Protein AF-A0A1N7MML9-F1 (afdb_monomer_lite)

Organism: NCBI:txid633194

Secondary structure (DSSP, 8-state):
--PPPPHHHHHHHHHHHHHHT-S-EEEEEEEEETTEEEEEEEETTTTEEEEEEE-TTS-BPPPEE-S-----

Foldseek 3Di:
DPDDQDLQQVQLQVLCCVVVVANAKDWPDWDQDPQAIWTWIQGDPVGFTWIWGGHPVSDIDHIDTPNDPPDD

Radius of gyration: 11.89 Å; chains: 1; bounding box: 22×28×34 Å

Structure (mmCIF, N/CA/C/O backbone):
data_AF-A0A1N7MML9-F1
#
_entry.id   AF-A0A1N7MML9-F1
#
loop_
_atom_site.group_PDB
_atom_site.id
_atom_site.type_symbol
_atom_site.label_atom_id
_atom_site.label_alt_id
_atom_site.label_comp_id
_atom_site.label_asym_id
_atom_site.label_entity_id
_atom_site.label_seq_id
_atom_site.pdbx_PDB_ins_code
_atom_site.Cartn_x
_atom_site.Cartn_y
_atom_site.Cartn_z
_atom_site.occupancy
_atom_site.B_iso_or_equiv
_atom_site.auth_seq_id
_atom_site.auth_comp_id
_atom_site.auth_asym_id
_atom_site.auth_atom_id
_atom_site.pdbx_PDB_model_num
ATOM 1 N N . MET A 1 1 ? -12.323 -5.151 -17.479 1.00 39.22 1 MET A N 1
ATOM 2 C CA . MET A 1 1 ? -11.169 -6.028 -17.197 1.00 39.22 1 MET A CA 1
ATOM 3 C C . MET A 1 1 ? -10.655 -5.604 -15.837 1.00 39.22 1 MET A C 1
ATOM 5 O O . MET A 1 1 ? -10.261 -4.454 -15.719 1.00 39.22 1 MET A O 1
ATOM 9 N N . GLY A 1 2 ? -10.819 -6.433 -14.802 1.00 47.84 2 GLY A N 1
ATOM 10 C CA . GLY A 1 2 ? -10.373 -6.081 -13.451 1.00 47.84 2 GLY A CA 1
ATOM 11 C C . GLY A 1 2 ? -8.857 -5.983 -13.459 1.00 47.84 2 GLY A C 1
ATOM 12 O O . GLY A 1 2 ? -8.194 -7.001 -13.645 1.00 47.84 2 GLY A O 1
ATOM 13 N N . ALA A 1 3 ? -8.331 -4.762 -13.386 1.00 56.72 3 ALA A N 1
ATOM 14 C CA . ALA A 1 3 ? -6.900 -4.538 -13.320 1.00 56.72 3 ALA A CA 1
ATOM 15 C C . ALA A 1 3 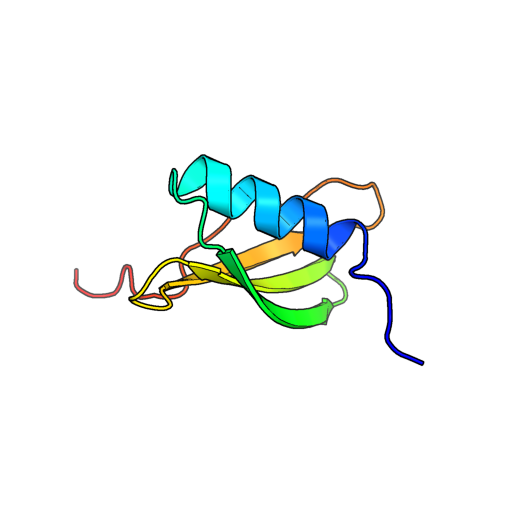? -6.385 -5.255 -12.070 1.00 56.72 3 ALA A C 1
ATOM 17 O O . ALA A 1 3 ? -6.875 -5.020 -10.967 1.00 56.72 3 ALA A O 1
ATOM 18 N N . MET A 1 4 ? -5.451 -6.185 -12.264 1.00 60.12 4 MET A N 1
ATOM 19 C CA . MET A 1 4 ? -4.607 -6.658 -11.172 1.00 60.12 4 MET A CA 1
ATOM 20 C C . MET A 1 4 ? -4.041 -5.413 -10.479 1.00 60.12 4 MET A C 1
ATOM 22 O O . MET A 1 4 ? -3.655 -4.493 -11.210 1.00 60.12 4 MET A O 1
ATOM 26 N N . PRO A 1 5 ? -4.017 -5.354 -9.134 1.00 63.16 5 PRO A N 1
ATOM 27 C CA . PRO A 1 5 ? -3.459 -4.205 -8.446 1.00 63.16 5 PRO A CA 1
ATOM 28 C C . PRO A 1 5 ? -2.050 -3.977 -8.975 1.00 63.16 5 PRO A C 1
ATOM 30 O O . PRO A 1 5 ? -1.251 -4.916 -9.074 1.00 63.16 5 PRO A O 1
ATOM 33 N N . SER A 1 6 ? -1.796 -2.756 -9.415 1.00 79.31 6 SER A N 1
ATOM 34 C CA . SER A 1 6 ? -0.544 -2.402 -10.045 1.00 79.31 6 SER A CA 1
ATOM 35 C C . SER A 1 6 ? 0.584 -2.484 -9.009 1.00 79.31 6 SER A C 1
ATOM 37 O O . SER A 1 6 ? 0.342 -2.488 -7.795 1.00 79.31 6 SER A O 1
ATOM 39 N N . ALA A 1 7 ? 1.833 -2.606 -9.463 1.00 80.88 7 ALA A N 1
ATOM 40 C CA . ALA A 1 7 ? 2.973 -2.726 -8.550 1.00 80.88 7 ALA A CA 1
ATOM 41 C C . ALA A 1 7 ? 3.021 -1.542 -7.561 1.00 80.88 7 ALA A C 1
ATOM 43 O O . ALA A 1 7 ? 3.345 -1.703 -6.387 1.00 80.88 7 ALA A O 1
ATOM 44 N N . GLU A 1 8 ? 2.602 -0.370 -8.030 1.00 82.19 8 GLU A N 1
ATOM 45 C CA . GLU A 1 8 ? 2.421 0.869 -7.285 1.00 82.19 8 GLU A CA 1
ATOM 46 C C . GLU A 1 8 ? 1.477 0.710 -6.083 1.00 82.19 8 GLU A C 1
ATOM 48 O O . GLU A 1 8 ? 1.808 1.099 -4.959 1.00 82.19 8 GLU A O 1
ATOM 53 N N . GLU A 1 9 ? 0.312 0.102 -6.306 1.00 86.19 9 GLU A N 1
ATOM 54 C CA . GLU A 1 9 ? -0.708 -0.108 -5.278 1.00 86.19 9 GLU A CA 1
ATOM 55 C C . GLU A 1 9 ? -0.225 -1.110 -4.228 1.00 86.19 9 GLU A C 1
ATOM 57 O O . GLU A 1 9 ? -0.361 -0.869 -3.026 1.00 86.19 9 GLU A O 1
ATOM 62 N N . GLN A 1 10 ? 0.407 -2.203 -4.666 1.00 87.19 10 GLN A N 1
ATOM 63 C CA . GLN A 1 10 ? 0.960 -3.224 -3.773 1.00 87.19 10 GLN A CA 1
ATOM 64 C C . GLN A 1 10 ? 2.066 -2.661 -2.876 1.00 87.19 10 GLN A C 1
ATOM 66 O O . GLN A 1 10 ? 2.077 -2.908 -1.667 1.00 87.19 10 GLN A O 1
ATOM 71 N N . VAL A 1 11 ? 2.975 -1.871 -3.451 1.00 87.44 11 VAL A N 1
ATOM 72 C CA . VAL A 1 11 ? 4.067 -1.244 -2.705 1.00 87.44 11 VAL A CA 1
ATOM 73 C C . VAL A 1 11 ? 3.517 -0.237 -1.691 1.00 87.44 11 VAL A C 1
ATOM 75 O O . VAL A 1 11 ? 3.958 -0.251 -0.541 1.00 87.44 11 VAL A O 1
ATOM 78 N N . CYS A 1 12 ? 2.531 0.593 -2.053 1.00 88.94 12 CYS A N 1
ATOM 79 C CA . CYS A 1 12 ? 1.918 1.522 -1.096 1.00 88.94 12 CYS A CA 1
ATOM 80 C C . CYS A 1 12 ? 1.206 0.777 0.045 1.00 88.94 12 CYS A C 1
ATOM 82 O O . CYS A 1 12 ? 1.458 1.089 1.208 1.00 88.94 12 CYS A O 1
ATOM 84 N N . LEU A 1 13 ? 0.413 -0.263 -0.247 1.00 88.50 13 LEU A N 1
ATOM 85 C CA . LEU A 1 13 ? -0.236 -1.094 0.779 1.00 88.50 13 LEU A CA 1
ATOM 86 C C . LEU A 1 13 ? 0.782 -1.691 1.757 1.00 88.50 13 LEU A C 1
ATOM 88 O O . LEU A 1 13 ? 0.626 -1.576 2.975 1.00 88.50 13 LEU A O 1
ATOM 92 N N . GLN A 1 14 ? 1.864 -2.271 1.234 1.00 89.19 14 GLN A N 1
ATOM 93 C CA . GLN A 1 14 ? 2.919 -2.847 2.061 1.00 89.19 14 GLN A CA 1
ATOM 94 C C . GLN A 1 14 ? 3.600 -1.779 2.924 1.00 89.19 14 GLN A C 1
ATOM 96 O O . GLN A 1 14 ? 3.814 -1.994 4.116 1.00 89.19 14 GLN A O 1
ATOM 101 N N . ARG A 1 15 ? 3.913 -0.608 2.366 1.00 88.94 15 ARG A N 1
ATOM 102 C CA . ARG A 1 15 ? 4.582 0.465 3.113 1.00 88.94 15 ARG A CA 1
ATOM 103 C C . ARG A 1 15 ? 3.687 1.055 4.192 1.00 88.94 15 ARG A C 1
ATOM 105 O O . ARG A 1 15 ? 4.164 1.254 5.302 1.00 88.94 15 ARG A O 1
ATOM 112 N N . VAL A 1 16 ? 2.402 1.253 3.906 1.00 89.12 16 VAL A N 1
ATOM 113 C CA . VAL A 1 16 ? 1.405 1.677 4.897 1.00 89.12 16 VAL A CA 1
ATOM 114 C C . VAL A 1 16 ? 1.296 0.645 6.018 1.00 89.12 16 VAL A C 1
ATOM 116 O O . VAL A 1 16 ? 1.324 1.022 7.187 1.00 89.12 16 VAL A O 1
ATOM 119 N N . SER A 1 17 ? 1.232 -0.651 5.691 1.00 90.00 17 SER A N 1
ATOM 120 C CA . SER A 1 17 ? 1.152 -1.709 6.708 1.00 90.00 17 SER A CA 1
ATOM 121 C C . SER A 1 17 ? 2.380 -1.749 7.621 1.00 90.00 17 SER A C 1
ATOM 123 O O . SER A 1 17 ? 2.244 -1.942 8.826 1.00 90.00 17 SER A O 1
ATOM 125 N N . GLN A 1 18 ? 3.571 -1.505 7.064 1.00 89.69 18 GLN A N 1
ATOM 126 C CA . GLN A 1 18 ? 4.825 -1.450 7.816 1.00 89.69 18 GLN A CA 1
ATOM 127 C C . GLN A 1 18 ? 4.900 -0.200 8.700 1.00 89.69 18 GLN A C 1
ATOM 129 O O . GLN A 1 18 ? 5.248 -0.311 9.871 1.00 89.69 18 GLN A O 1
ATOM 134 N N . GLU A 1 19 ? 4.536 0.969 8.166 1.00 87.69 19 GLU A N 1
ATOM 135 C CA . GLU A 1 19 ? 4.597 2.251 8.885 1.00 87.69 19 GLU A CA 1
ATOM 136 C C . GLU A 1 19 ? 3.572 2.308 10.028 1.00 87.69 19 GLU A C 1
ATOM 138 O O . GLU A 1 19 ? 3.863 2.766 11.129 1.00 87.69 19 GLU A O 1
ATOM 143 N N . THR A 1 20 ? 2.364 1.795 9.785 1.00 85.62 20 THR A N 1
ATOM 144 C CA . THR A 1 20 ? 1.288 1.749 10.787 1.00 85.62 20 THR A CA 1
ATOM 145 C C . THR A 1 20 ? 1.354 0.519 11.684 1.00 85.62 20 THR A C 1
ATOM 147 O O . THR A 1 20 ? 0.569 0.423 12.628 1.00 85.62 20 THR A O 1
ATOM 150 N N . ASN A 1 21 ? 2.246 -0.431 11.388 1.00 88.12 21 ASN A N 1
ATOM 151 C CA . ASN A 1 21 ? 2.313 -1.751 12.012 1.00 88.12 21 ASN A CA 1
ATOM 152 C C . ASN A 1 21 ? 0.939 -2.460 12.068 1.00 88.12 21 ASN A C 1
ATOM 154 O O . ASN A 1 21 ? 0.616 -3.151 13.036 1.00 88.12 21 ASN A O 1
ATOM 158 N N . ASN A 1 22 ? 0.110 -2.254 11.040 1.00 83.50 22 ASN A N 1
ATOM 159 C CA . ASN A 1 22 ? -1.220 -2.841 10.895 1.00 83.50 22 ASN A CA 1
ATOM 160 C C . ASN A 1 22 ? -1.279 -3.664 9.605 1.00 83.50 22 ASN A C 1
ATOM 162 O O . ASN A 1 22 ? -1.044 -3.145 8.519 1.00 83.50 22 ASN A O 1
ATOM 166 N N . GLY A 1 23 ? -1.634 -4.947 9.713 1.00 84.38 23 GLY A N 1
ATOM 167 C CA . GLY A 1 23 ? -1.834 -5.818 8.546 1.00 84.38 23 GLY A CA 1
ATOM 168 C C . GLY A 1 23 ? -3.172 -5.602 7.832 1.00 84.38 23 GLY A C 1
ATOM 169 O O . GLY A 1 23 ? -3.371 -6.105 6.731 1.00 84.38 23 GLY A O 1
ATOM 170 N N . ASP A 1 24 ? -4.082 -4.857 8.457 1.00 88.88 24 ASP A 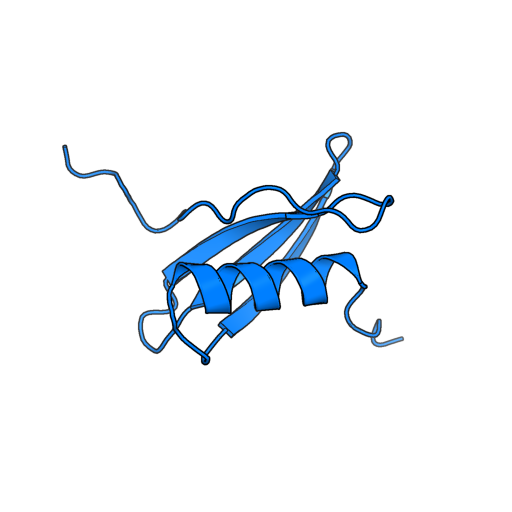N 1
ATOM 171 C CA . ASP A 1 24 ? -5.393 -4.535 7.908 1.00 88.88 24 ASP A CA 1
ATOM 172 C C . ASP A 1 24 ? -5.288 -3.252 7.076 1.00 88.88 24 ASP A C 1
ATOM 174 O O . ASP A 1 24 ? -5.431 -2.138 7.580 1.00 88.88 24 ASP A O 1
ATOM 178 N N . VAL A 1 25 ? -4.940 -3.418 5.802 1.00 89.75 25 VAL A N 1
ATOM 179 C CA . VAL A 1 25 ? -4.836 -2.333 4.823 1.00 89.75 25 VAL A CA 1
ATOM 180 C C . VAL A 1 25 ? -5.737 -2.639 3.635 1.00 89.75 25 VAL A C 1
ATOM 182 O O . VAL A 1 25 ? -5.686 -3.720 3.056 1.00 89.75 25 VAL A O 1
ATOM 185 N N . THR A 1 26 ? -6.577 -1.681 3.266 1.00 89.75 26 THR A N 1
ATOM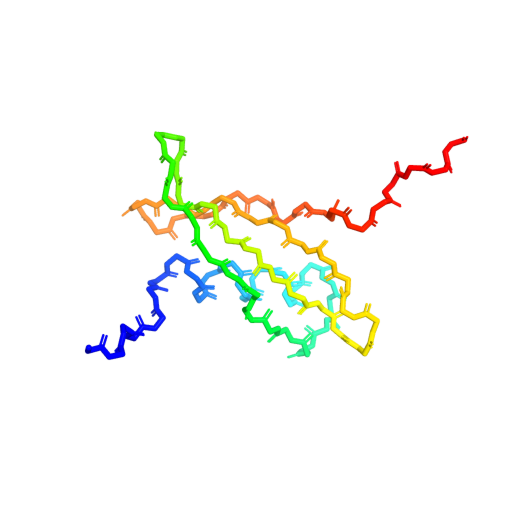 186 C CA . THR A 1 26 ? -7.539 -1.813 2.170 1.00 89.75 26 THR A CA 1
ATOM 187 C C . THR A 1 26 ? -7.317 -0.701 1.164 1.00 89.75 26 THR A C 1
ATOM 189 O O . THR A 1 26 ? -7.281 0.471 1.525 1.00 89.75 26 THR A O 1
ATOM 192 N N . LEU A 1 27 ? -7.198 -1.047 -0.114 1.00 88.50 27 LEU A N 1
ATOM 193 C CA . LEU A 1 27 ? -7.134 -0.057 -1.182 1.00 88.50 27 LEU A CA 1
ATOM 194 C C . LEU A 1 27 ? -8.486 0.666 -1.290 1.00 88.50 27 LEU A C 1
ATOM 196 O O . LEU A 1 27 ? -9.509 0.035 -1.550 1.00 88.50 27 LEU A O 1
ATOM 200 N N . LEU A 1 28 ? -8.491 1.983 -1.085 1.00 89.00 28 LEU A N 1
ATOM 201 C CA . LEU A 1 28 ? -9.684 2.821 -1.245 1.00 89.00 28 LEU A CA 1
ATOM 202 C C . LEU A 1 28 ? -9.786 3.377 -2.666 1.00 89.00 28 LEU A C 1
ATOM 204 O O . LEU A 1 28 ? -10.887 3.538 -3.187 1.00 89.00 28 L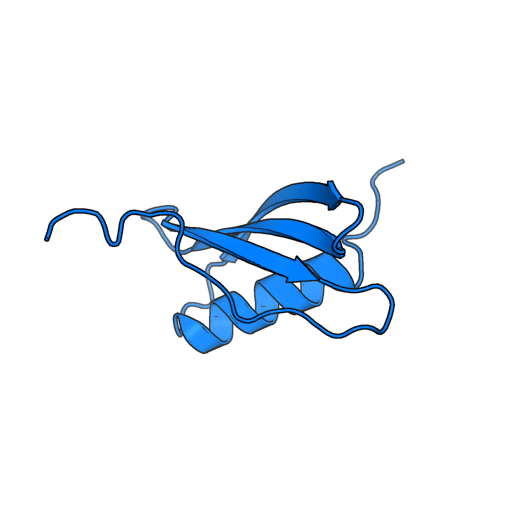EU A O 1
ATOM 208 N N . GLY A 1 29 ? -8.645 3.658 -3.294 1.00 87.38 29 GLY A N 1
ATOM 209 C CA . GLY A 1 29 ? -8.581 4.075 -4.688 1.00 87.38 29 GLY A CA 1
ATOM 210 C C . GLY A 1 29 ? -7.173 4.465 -5.108 1.00 87.38 29 GLY A C 1
ATOM 211 O O . GLY A 1 29 ? -6.302 4.683 -4.269 1.00 87.38 29 GLY A O 1
ATOM 212 N N . SER A 1 30 ? -6.964 4.575 -6.412 1.00 87.38 30 SER A N 1
ATOM 213 C CA . SER A 1 30 ? -5.729 5.071 -7.004 1.00 87.38 30 SER A CA 1
ATOM 214 C C . SER A 1 30 ? -6.045 6.083 -8.105 1.00 87.38 30 SER A C 1
ATOM 216 O O . SER A 1 30 ? -7.063 5.989 -8.793 1.00 87.38 30 SER A O 1
ATOM 218 N N . SER A 1 31 ? -5.202 7.101 -8.231 1.00 87.19 31 SER A N 1
ATOM 219 C CA . SER A 1 31 ? -5.334 8.184 -9.196 1.00 87.19 31 SER A CA 1
ATOM 220 C C . SER A 1 31 ? -3.968 8.522 -9.774 1.00 87.19 31 SER A C 1
ATOM 222 O O . SER A 1 31 ? -3.055 8.954 -9.073 1.00 87.19 31 SER A O 1
ATOM 224 N N . PHE A 1 32 ? -3.813 8.334 -11.078 1.00 84.44 32 PHE A N 1
ATOM 225 C CA . PHE A 1 32 ? -2.579 8.700 -11.759 1.00 84.44 32 PHE A CA 1
ATOM 226 C C . PHE A 1 32 ? -2.445 10.224 -11.875 1.00 84.44 32 PHE A C 1
ATOM 228 O O . PHE A 1 32 ? -3.354 10.898 -12.360 1.00 84.44 32 PHE A O 1
ATOM 235 N N . SER A 1 33 ? -1.289 10.756 -11.479 1.00 79.56 33 SER A N 1
ATOM 236 C CA . SER A 1 33 ? -0.939 12.175 -11.572 1.00 79.56 33 SER A CA 1
ATOM 237 C C . SER A 1 33 ? 0.425 12.365 -12.238 1.00 79.56 33 SER A C 1
ATOM 239 O O . SER A 1 33 ? 1.253 11.460 -12.285 1.00 79.56 33 SER A O 1
ATOM 241 N N . GLN A 1 34 ? 0.712 13.581 -12.714 1.00 80.62 34 GLN A N 1
ATOM 242 C CA . GLN A 1 34 ? 2.016 13.911 -13.319 1.00 80.62 34 GL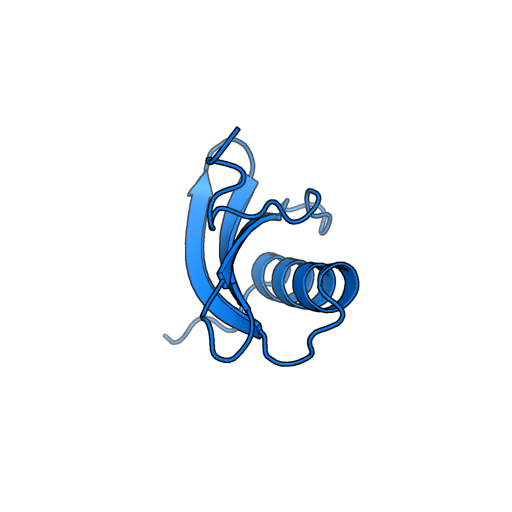N A CA 1
ATOM 243 C C . GLN A 1 34 ? 3.200 13.731 -12.355 1.00 80.62 34 GLN A C 1
ATOM 245 O O . GLN A 1 34 ? 4.319 13.507 -12.804 1.00 80.62 34 GLN A O 1
ATOM 250 N N . ALA A 1 35 ? 2.957 13.814 -11.043 1.00 79.00 35 ALA A N 1
ATOM 251 C CA . ALA A 1 35 ? 3.961 13.571 -10.010 1.00 79.00 35 ALA A CA 1
ATOM 252 C C . ALA A 1 35 ? 4.132 12.081 -9.647 1.00 79.00 35 ALA A C 1
ATOM 254 O O . ALA A 1 35 ? 5.061 11.752 -8.919 1.00 79.00 35 ALA A O 1
ATOM 255 N N . GLY A 1 36 ? 3.251 11.194 -10.121 1.00 86.06 36 GLY A N 1
ATOM 256 C CA . GLY A 1 36 ? 3.202 9.775 -9.762 1.00 86.06 36 GLY A CA 1
ATOM 257 C C . GLY A 1 36 ? 1.767 9.276 -9.581 1.00 86.06 36 GLY A C 1
ATOM 258 O O . GLY A 1 36 ? 0.806 10.041 -9.671 1.00 86.06 36 GLY A O 1
ATOM 259 N N . THR A 1 37 ? 1.613 7.985 -9.315 1.00 88.81 37 THR A N 1
ATOM 260 C CA . THR A 1 37 ? 0.322 7.365 -9.009 1.00 88.81 37 THR A CA 1
ATOM 261 C C . THR A 1 37 ? -0.005 7.589 -7.541 1.00 88.81 37 THR A C 1
ATOM 263 O O . THR A 1 37 ? 0.634 7.028 -6.654 1.00 88.81 37 THR A O 1
ATOM 266 N N . GLU A 1 38 ? -1.002 8.420 -7.275 1.00 89.69 38 GLU A N 1
ATOM 267 C CA . GLU A 1 38 ? -1.557 8.595 -5.942 1.00 89.69 38 GLU A CA 1
ATOM 268 C C . GLU A 1 38 ? -2.372 7.359 -5.569 1.00 89.69 38 GLU A C 1
ATOM 270 O O . GLU A 1 38 ? -3.259 6.944 -6.307 1.00 89.69 38 GLU A O 1
ATOM 275 N N . VAL A 1 39 ? -2.081 6.767 -4.419 1.00 90.75 39 VAL A N 1
ATOM 276 C CA . VAL A 1 39 ? -2.778 5.593 -3.902 1.00 90.75 39 VAL A CA 1
ATOM 277 C C . VAL A 1 39 ? -3.321 5.935 -2.525 1.00 90.75 39 VAL A C 1
ATOM 279 O O . VAL A 1 39 ? -2.573 6.321 -1.626 1.00 90.75 39 VAL A O 1
ATOM 282 N N . ILE A 1 40 ? -4.632 5.787 -2.365 1.00 90.75 40 ILE A N 1
ATOM 283 C CA . ILE A 1 40 ? -5.352 6.000 -1.116 1.00 90.75 40 ILE A CA 1
ATOM 284 C C . ILE A 1 40 ? -5.653 4.637 -0.497 1.00 90.75 40 ILE A C 1
ATOM 286 O O . ILE A 1 40 ? -6.315 3.785 -1.093 1.00 90.75 40 ILE A O 1
ATOM 290 N N . VAL A 1 41 ? -5.191 4.452 0.733 1.00 90.38 41 VAL A N 1
ATOM 291 C CA . VAL A 1 41 ? -5.310 3.225 1.521 1.00 90.38 41 VAL A CA 1
ATOM 292 C C . VAL A 1 41 ? -6.062 3.524 2.814 1.00 90.38 41 VAL A C 1
ATOM 294 O O . VAL A 1 41 ? -5.822 4.532 3.469 1.00 90.38 41 VAL A O 1
ATOM 297 N N . GLY A 1 42 ? -6.985 2.650 3.188 1.00 91.25 42 GLY A N 1
ATOM 298 C CA . GLY A 1 42 ? -7.650 2.630 4.483 1.00 91.25 42 GLY A CA 1
ATOM 299 C C . GLY A 1 42 ? -6.940 1.653 5.409 1.00 91.25 42 GLY A C 1
ATOM 300 O O . GLY A 1 42 ? -6.682 0.522 5.006 1.00 91.25 42 GLY A O 1
ATOM 301 N N . VAL A 1 43 ? -6.629 2.073 6.633 1.00 91.12 43 VAL A N 1
ATOM 302 C CA . VAL A 1 43 ? -5.915 1.250 7.618 1.00 91.12 43 VAL A CA 1
ATOM 303 C C . VAL A 1 43 ? -6.794 0.961 8.826 1.00 91.12 43 VAL A C 1
ATOM 305 O O . VAL A 1 43 ? -7.271 1.886 9.497 1.00 91.12 43 VAL A O 1
ATOM 308 N N . GLY A 1 44 ? -6.940 -0.325 9.133 1.00 87.31 44 GLY A N 1
ATOM 309 C CA . GLY A 1 44 ? -7.600 -0.832 10.323 1.00 87.31 44 GLY A CA 1
ATOM 310 C C . GLY A 1 44 ? -9.113 -0.583 10.372 1.00 87.31 44 GLY A C 1
ATOM 311 O O . GLY A 1 44 ? -9.715 -0.035 9.445 1.00 87.31 44 GLY A O 1
ATOM 312 N N . PRO A 1 45 ? -9.742 -0.892 11.522 1.00 82.12 45 PRO A N 1
ATOM 313 C CA . PRO A 1 45 ? -11.191 -0.770 11.705 1.00 82.12 45 PRO A CA 1
ATOM 314 C C . PRO A 1 45 ? -11.687 0.681 11.671 1.00 82.12 45 PRO A C 1
ATOM 316 O O . PRO A 1 45 ? -12.859 0.934 11.414 1.00 82.12 45 PRO A O 1
ATOM 319 N N . GLN A 1 46 ? -10.793 1.639 11.925 1.00 82.38 46 GLN A N 1
ATOM 320 C CA . GLN A 1 46 ? -11.072 3.072 11.828 1.00 82.38 46 GLN A CA 1
ATOM 321 C C . GLN A 1 46 ? -10.998 3.606 10.389 1.00 82.38 46 GLN A C 1
ATOM 323 O O . GLN A 1 46 ? -11.274 4.785 10.178 1.00 82.38 46 GLN A O 1
ATOM 328 N N . MET A 1 47 ? -10.607 2.770 9.413 1.00 83.12 47 MET A N 1
ATOM 329 C CA . MET A 1 47 ? -10.372 3.165 8.021 1.00 83.12 47 MET A CA 1
ATOM 330 C C . MET A 1 47 ? -9.562 4.463 7.937 1.00 83.12 47 MET A C 1
ATOM 332 O O . MET A 1 47 ? -9.929 5.398 7.217 1.00 83.12 47 MET A O 1
ATOM 336 N N . ALA A 1 48 ? -8.468 4.535 8.707 1.00 88.25 48 ALA A N 1
ATOM 337 C CA . ALA A 1 48 ? -7.590 5.695 8.670 1.00 88.25 48 ALA A CA 1
ATOM 338 C C . ALA A 1 48 ? -7.102 5.851 7.231 1.00 88.25 48 ALA A C 1
ATOM 340 O O . ALA A 1 48 ? -6.584 4.901 6.651 1.00 88.25 48 ALA A O 1
ATOM 341 N N . ARG A 1 49 ? -7.330 7.014 6.631 1.00 88.88 49 ARG A N 1
ATOM 342 C CA . ARG A 1 49 ? -6.957 7.299 5.254 1.00 88.88 49 ARG A CA 1
ATOM 343 C C . ARG A 1 49 ? -5.480 7.631 5.228 1.00 88.88 49 ARG A C 1
ATOM 345 O O . ARG A 1 49 ? -5.037 8.560 5.899 1.00 88.88 49 ARG A O 1
ATOM 352 N N . TRP A 1 50 ? -4.748 6.887 4.426 1.00 90.50 50 TRP A N 1
ATOM 353 C CA . TRP A 1 50 ? -3.341 7.075 4.136 1.00 90.50 50 TRP A CA 1
ATOM 354 C C . TRP A 1 50 ? -3.175 7.267 2.640 1.00 90.50 50 TRP A C 1
ATOM 356 O O . TRP A 1 50 ? -3.877 6.653 1.842 1.00 90.50 50 TRP A O 1
ATOM 366 N N . GLN A 1 51 ? -2.252 8.134 2.273 1.00 89.69 51 GLN A N 1
ATOM 367 C CA . GLN A 1 51 ? -1.895 8.442 0.903 1.00 89.69 51 GLN A CA 1
ATOM 368 C C . GLN A 1 51 ? -0.434 8.063 0.695 1.00 89.69 51 GLN A C 1
ATOM 370 O O . GLN A 1 51 ? 0.424 8.452 1.487 1.00 89.69 51 GLN A O 1
ATOM 375 N N . CYS A 1 52 ? -0.129 7.350 -0.383 1.00 90.31 52 CYS A N 1
ATOM 376 C CA . CYS A 1 52 ? 1.233 7.288 -0.904 1.00 90.31 52 CYS A CA 1
ATOM 377 C C . CYS A 1 52 ? 1.256 7.699 -2.373 1.00 90.31 52 CYS A C 1
ATOM 379 O O . CYS A 1 52 ? 0.277 7.531 -3.094 1.00 90.31 52 CYS A O 1
ATOM 381 N N . ILE A 1 53 ? 2.404 8.205 -2.818 1.00 90.12 53 ILE A N 1
ATOM 382 C CA . ILE A 1 53 ? 2.688 8.439 -4.235 1.00 90.12 53 ILE A CA 1
ATOM 383 C C . ILE A 1 53 ? 3.630 7.342 -4.698 1.00 90.12 53 ILE A C 1
ATOM 385 O O . ILE A 1 53 ? 4.783 7.314 -4.276 1.00 90.12 53 ILE A O 1
ATOM 389 N N . ALA A 1 54 ? 3.155 6.452 -5.548 1.00 87.81 54 ALA A N 1
ATOM 390 C CA . ALA A 1 54 ? 3.962 5.408 -6.143 1.00 87.81 54 ALA A CA 1
ATOM 391 C C . ALA A 1 54 ? 4.438 5.819 -7.540 1.00 87.81 54 ALA A C 1
ATOM 393 O O . ALA A 1 54 ? 3.722 6.464 -8.307 1.00 87.81 54 ALA A O 1
ATOM 394 N N . TYR A 1 55 ? 5.675 5.464 -7.855 1.00 84.56 55 TYR A N 1
ATOM 395 C CA . TYR A 1 55 ? 6.370 5.876 -9.061 1.00 84.56 55 TYR A CA 1
ATOM 396 C C . TYR A 1 55 ? 6.571 4.685 -9.998 1.00 84.56 55 TYR A C 1
ATOM 398 O O . TYR A 1 55 ? 6.704 3.540 -9.566 1.00 84.56 55 TYR A O 1
ATOM 406 N N . SER A 1 56 ? 6.648 4.961 -11.300 1.00 77.38 56 SER A N 1
ATOM 407 C CA . SER A 1 56 ? 6.844 3.935 -12.331 1.00 77.38 56 SER A CA 1
ATOM 408 C C . SER A 1 56 ? 8.210 3.240 -12.268 1.00 77.38 56 SER A C 1
ATOM 410 O O . SER A 1 56 ? 8.403 2.224 -12.928 1.00 77.38 56 SER A O 1
ATOM 412 N N . ASP A 1 57 ? 9.173 3.770 -11.505 1.00 76.94 57 ASP A N 1
ATOM 413 C CA . ASP A 1 57 ? 10.447 3.093 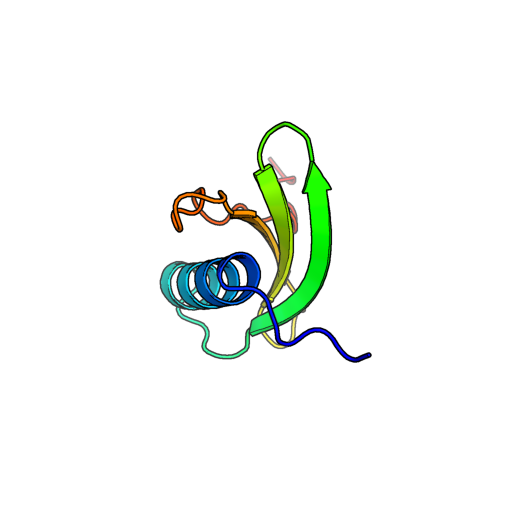-11.222 1.00 76.94 57 ASP A CA 1
ATOM 414 C C . ASP A 1 57 ? 10.327 2.013 -10.127 1.00 76.94 57 ASP A C 1
ATOM 416 O O . ASP A 1 57 ? 11.301 1.325 -9.828 1.00 76.94 57 ASP A O 1
ATOM 420 N N . GLY A 1 58 ? 9.132 1.831 -9.551 1.00 76.44 58 GLY A N 1
ATOM 421 C CA . GLY A 1 58 ? 8.857 0.845 -8.506 1.00 76.44 58 GLY A CA 1
ATOM 422 C C . GLY A 1 58 ? 9.124 1.354 -7.089 1.00 76.44 58 GLY A C 1
ATOM 423 O O . GLY A 1 58 ? 8.978 0.597 -6.126 1.00 76.44 58 GLY A O 1
ATOM 424 N N . THR A 1 59 ? 9.498 2.624 -6.928 1.00 84.00 59 THR A N 1
ATOM 425 C CA . THR A 1 59 ? 9.564 3.266 -5.615 1.00 84.00 59 THR A CA 1
ATOM 426 C C . THR A 1 59 ? 8.220 3.874 -5.220 1.00 84.00 59 THR A C 1
ATOM 428 O O . THR A 1 59 ? 7.335 4.105 -6.038 1.00 84.00 59 THR A O 1
ATOM 431 N N . THR A 1 60 ? 8.050 4.140 -3.927 1.00 88.31 60 THR A N 1
ATOM 432 C CA . THR A 1 60 ? 6.930 4.930 -3.413 1.00 88.31 60 THR A CA 1
ATOM 433 C C . THR A 1 60 ? 7.448 5.969 -2.437 1.00 88.31 60 THR A C 1
ATOM 435 O O . THR A 1 60 ? 8.399 5.730 -1.684 1.00 88.31 60 THR A O 1
ATOM 438 N N . SER A 1 61 ? 6.772 7.106 -2.414 1.00 87.62 61 SER A N 1
ATOM 439 C CA . SER A 1 61 ? 6.841 8.078 -1.338 1.00 87.62 61 SER A CA 1
ATOM 440 C C . SER A 1 61 ? 6.421 7.450 -0.015 1.00 87.62 61 SER A C 1
ATOM 442 O O . SER A 1 61 ? 5.699 6.447 0.029 1.00 87.62 61 SER A O 1
ATOM 444 N N . ARG A 1 62 ? 6.877 8.069 1.076 1.00 85.56 62 ARG A N 1
ATOM 445 C CA . ARG A 1 62 ? 6.464 7.692 2.428 1.00 85.56 62 ARG A CA 1
ATOM 446 C C . ARG A 1 62 ? 4.937 7.812 2.554 1.00 85.56 62 ARG A C 1
ATOM 448 O O . ARG A 1 62 ? 4.397 8.813 2.079 1.00 85.56 62 ARG A O 1
ATOM 455 N N . PRO A 1 63 ? 4.259 6.825 3.167 1.00 87.62 63 PRO A N 1
ATOM 456 C CA . PRO A 1 63 ? 2.848 6.940 3.506 1.00 87.62 63 PRO A CA 1
ATOM 457 C C . PRO A 1 63 ? 2.599 8.188 4.354 1.00 87.62 63 PRO A C 1
ATOM 459 O O . PRO A 1 63 ? 3.286 8.410 5.348 1.00 87.62 63 PRO A O 1
ATOM 462 N N . MET A 1 64 ? 1.615 8.990 3.970 1.00 86.06 64 MET A N 1
ATOM 463 C CA . MET A 1 64 ? 1.182 10.180 4.697 1.00 86.06 64 MET A CA 1
ATOM 464 C C . MET A 1 64 ? -0.260 9.981 5.158 1.00 86.06 64 MET A C 1
ATOM 466 O O . MET A 1 64 ? -1.116 9.568 4.375 1.00 86.06 64 MET A O 1
ATOM 470 N N . SER A 1 65 ? -0.545 10.243 6.430 1.00 83.88 65 SER A N 1
ATOM 471 C CA . SER A 1 65 ? -1.900 10.145 6.968 1.00 83.88 65 SER A CA 1
ATOM 472 C C . SER A 1 65 ? -2.748 11.326 6.485 1.00 83.88 65 SER A C 1
ATOM 474 O O . SER A 1 65 ? -2.474 12.488 6.768 1.00 83.88 65 SER A O 1
ATOM 476 N N . LEU A 1 66 ? -3.829 11.027 5.766 1.00 82.25 66 LEU A N 1
ATOM 477 C CA . LEU A 1 66 ? -4.886 11.987 5.433 1.00 82.25 66 LEU A CA 1
ATOM 478 C C . LEU A 1 66 ? -5.926 12.095 6.555 1.00 82.25 66 LEU A C 1
ATOM 480 O O . LEU A 1 66 ? -6.663 13.080 6.631 1.00 82.25 66 LEU A O 1
ATOM 484 N N . THR A 1 67 ? -5.999 11.094 7.439 1.00 69.56 67 THR A N 1
ATOM 485 C CA . THR A 1 67 ? -6.733 11.182 8.708 1.00 69.56 67 THR A CA 1
ATOM 486 C C . THR A 1 67 ? -5.976 12.104 9.667 1.00 69.56 67 THR A C 1
ATOM 488 O O . THR A 1 67 ? -5.298 11.655 10.575 1.00 69.56 67 THR A O 1
ATOM 491 N N . ASN A 1 68 ? -6.086 13.409 9.420 1.00 55.59 68 ASN A N 1
ATOM 492 C CA . ASN A 1 68 ? -6.021 14.481 10.412 1.00 55.59 68 ASN A CA 1
ATOM 493 C C . ASN A 1 68 ? -4.854 14.432 11.436 1.00 55.59 68 ASN A C 1
ATOM 495 O O . ASN A 1 68 ? -5.081 14.183 12.614 1.00 55.59 68 ASN A O 1
ATOM 499 N N . GLU A 1 69 ? -3.644 14.859 11.050 1.00 48.94 69 GLU A N 1
ATOM 500 C CA . GLU A 1 69 ? -2.793 15.661 11.963 1.00 48.94 69 GLU A CA 1
ATOM 501 C C . GLU A 1 69 ? -3.325 17.110 12.000 1.00 48.94 69 GLU A C 1
ATOM 503 O O . GLU A 1 69 ? -2.652 18.063 11.616 1.00 48.94 69 GLU A O 1
ATOM 508 N N . GLY A 1 70 ? -4.605 17.279 12.341 1.00 43.88 70 GLY A N 1
ATOM 509 C CA . GLY A 1 70 ? -5.340 18.534 12.162 1.00 43.88 70 GLY A CA 1
ATOM 510 C C . GLY A 1 70 ? -6.084 19.005 13.403 1.00 43.88 70 GLY A C 1
ATOM 511 O O . GLY A 1 70 ? -7.058 19.742 13.273 1.00 43.88 70 GLY A O 1
ATOM 512 N N . THR A 1 71 ? -5.627 18.610 14.589 1.00 40.75 71 THR A N 1
ATOM 513 C CA . THR A 1 71 ? -5.898 19.351 15.824 1.00 40.75 71 THR A CA 1
ATOM 514 C C . THR A 1 71 ? -4.562 19.660 16.496 1.00 40.75 71 THR A C 1
ATOM 516 O O . THR A 1 71 ? -4.108 18.911 17.361 1.00 40.75 71 THR A O 1
ATOM 519 N N . LEU A 1 72 ? -3.906 20.724 16.025 1.00 46.69 72 LEU A N 1
ATOM 520 C CA . LEU A 1 72 ? -2.953 21.488 16.834 1.00 46.69 72 LEU A CA 1
ATOM 521 C C . LEU A 1 72 ? -3.731 22.437 17.749 1.00 46.69 72 LEU A C 1
ATOM 523 O O . LEU A 1 72 ? -4.768 22.964 17.281 1.00 46.69 72 LEU A O 1
#

pLDDT: mean 81.12, std 13.34, range [39.22, 91.25]

Sequence (72 aa):
MGAMPSAEEQVCLQRVSQETNNGDVTLLGSSFSQAGTEVIVGVGPQMARWQCIAYSDGTTSRPMSLTNEGTL